Protein AF-A0A409WC00-F1 (afdb_monomer_lite)

Secondary structure (DSSP, 8-state):
---EEEHHHHHHHH---HHHHTTS-EEEE--TTS-TTEEEEEHHHHHHHHHHHHTSHHHHHHHHHHHHHHTTS--PPPP----------------------

Structure (mmCIF, N/CA/C/O backbone):
data_AF-A0A409WC00-F1
#
_entry.id   AF-A0A409WC00-F1
#
loop_
_atom_site.group_PDB
_atom_site.id
_atom_site.type_symbol
_atom_site.label_atom_id
_atom_site.label_alt_id
_atom_site.label_comp_id
_atom_site.label_asym_id
_atom_site.label_entity_id
_atom_site.label_seq_id
_atom_site.pdbx_PDB_ins_code
_atom_site.Cartn_x
_atom_site.Cartn_y
_atom_site.Cartn_z
_atom_site.occupancy
_atom_site.B_iso_or_equiv
_atom_site.auth_seq_id
_atom_site.auth_comp_id
_atom_site.auth_asym_id
_atom_site.auth_atom_id
_atom_site.pdbx_PDB_model_num
ATOM 1 N N . MET A 1 1 ? -9.002 -15.180 -12.295 1.00 50.78 1 MET A N 1
ATOM 2 C CA . MET A 1 1 ? -8.477 -13.839 -12.636 1.00 50.78 1 MET A CA 1
ATOM 3 C C . MET A 1 1 ? -7.382 -13.503 -11.645 1.00 50.78 1 MET A C 1
ATOM 5 O O . MET A 1 1 ? -7.604 -13.665 -10.453 1.00 50.78 1 MET A O 1
ATOM 9 N N . GLN A 1 2 ? -6.189 -13.152 -12.116 1.00 64.19 2 GLN A N 1
ATOM 10 C CA . GLN A 1 2 ? -5.080 -12.769 -11.245 1.00 64.19 2 GLN A CA 1
ATOM 11 C C . GLN A 1 2 ? -4.989 -11.245 -11.255 1.00 64.19 2 GLN A C 1
ATOM 13 O O . GLN A 1 2 ? -4.437 -10.646 -12.171 1.00 64.19 2 GLN A O 1
ATOM 18 N N . ASP A 1 3 ? -5.619 -10.621 -10.263 1.00 89.44 3 ASP A N 1
ATOM 19 C CA . ASP A 1 3 ? -5.578 -9.176 -10.094 1.00 89.44 3 ASP A CA 1
ATOM 20 C C . ASP A 1 3 ? -4.203 -8.743 -9.571 1.00 89.44 3 ASP A C 1
ATOM 22 O O . ASP A 1 3 ? -3.778 -9.135 -8.476 1.00 89.44 3 ASP A O 1
ATOM 26 N N . TYR A 1 4 ? -3.530 -7.885 -10.333 1.00 93.25 4 TYR A N 1
ATOM 27 C CA . TYR A 1 4 ? -2.303 -7.217 -9.917 1.00 93.25 4 TYR A CA 1
ATOM 28 C C . TYR A 1 4 ? -2.552 -5.738 -9.636 1.00 93.25 4 TYR A C 1
ATOM 30 O O . TYR A 1 4 ? -3.436 -5.104 -10.211 1.00 93.25 4 TYR A O 1
ATOM 38 N N . ILE A 1 5 ? -1.760 -5.179 -8.726 1.00 93.94 5 ILE A N 1
ATOM 39 C CA . ILE A 1 5 ? -1.844 -3.781 -8.327 1.00 93.94 5 ILE A CA 1
ATOM 40 C C . ILE A 1 5 ? -0.461 -3.136 -8.321 1.00 93.94 5 ILE A C 1
ATOM 42 O O . ILE A 1 5 ? 0.500 -3.645 -7.742 1.00 93.94 5 ILE A O 1
ATOM 46 N N . ALA A 1 6 ? -0.366 -1.964 -8.943 1.00 93.94 6 ALA A N 1
ATOM 47 C CA . ALA A 1 6 ? 0.864 -1.188 -8.955 1.00 93.94 6 ALA A CA 1
ATOM 48 C C . ALA A 1 6 ? 1.252 -0.743 -7.537 1.00 93.94 6 ALA A C 1
ATOM 50 O O . ALA A 1 6 ? 0.394 -0.327 -6.751 1.00 93.94 6 ALA A O 1
ATOM 51 N N . LYS A 1 7 ? 2.558 -0.716 -7.241 1.00 92.94 7 LYS A N 1
ATOM 52 C CA . LYS A 1 7 ? 3.126 -0.291 -5.944 1.00 92.94 7 LYS A CA 1
ATOM 53 C C . LYS A 1 7 ? 2.461 0.958 -5.361 1.00 92.94 7 LYS A C 1
ATOM 55 O O . LYS A 1 7 ? 2.068 0.985 -4.197 1.00 92.94 7 LYS A O 1
ATOM 60 N N . GLY A 1 8 ? 2.324 2.008 -6.173 1.00 91.50 8 GLY A N 1
ATOM 61 C CA . GLY A 1 8 ? 1.744 3.279 -5.732 1.00 91.50 8 GLY A CA 1
ATOM 62 C C . GLY A 1 8 ? 0.278 3.148 -5.310 1.00 91.50 8 GLY A C 1
ATOM 63 O O . GLY A 1 8 ? -0.142 3.736 -4.310 1.00 91.50 8 GLY A O 1
ATOM 64 N N . LYS A 1 9 ? -0.498 2.331 -6.028 1.00 92.44 9 LYS A N 1
ATOM 65 C CA . LYS A 1 9 ? -1.901 2.048 -5.704 1.00 92.44 9 LYS A CA 1
ATOM 66 C C . LYS A 1 9 ? -2.009 1.163 -4.460 1.00 92.44 9 LYS A C 1
ATOM 68 O O . LYS A 1 9 ? -2.840 1.461 -3.610 1.00 92.44 9 LYS A O 1
ATOM 73 N N . ALA A 1 10 ? -1.127 0.175 -4.297 1.00 94.31 10 ALA A N 1
ATOM 74 C CA . ALA A 1 10 ? -1.063 -0.651 -3.091 1.00 94.31 10 ALA A CA 1
ATOM 75 C C . ALA A 1 10 ? -0.855 0.209 -1.830 1.00 94.31 10 ALA A C 1
ATOM 77 O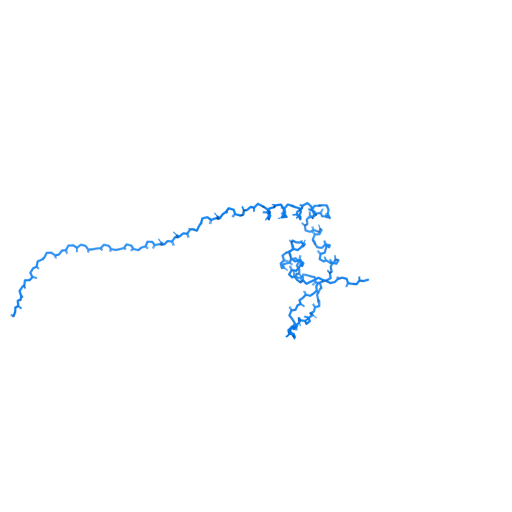 O . ALA A 1 10 ? -1.683 0.195 -0.923 1.00 94.31 10 ALA A O 1
ATOM 78 N N . LYS A 1 11 ? 0.170 1.071 -1.818 1.00 94.56 11 LYS A N 1
ATOM 79 C CA . LYS A 1 11 ? 0.461 1.962 -0.675 1.00 94.56 11 LYS A CA 1
ATOM 80 C C . LYS A 1 11 ? -0.698 2.906 -0.350 1.00 94.56 11 LYS A C 1
ATOM 82 O O . LYS A 1 11 ? -1.057 3.110 0.807 1.00 94.56 11 LYS A O 1
ATOM 87 N N . THR A 1 12 ? -1.294 3.509 -1.378 1.00 91.75 12 THR A N 1
ATOM 88 C CA . THR A 1 12 ? -2.341 4.523 -1.185 1.00 91.75 12 THR A CA 1
ATOM 89 C C . THR A 1 12 ? -3.686 3.925 -0.779 1.00 91.75 12 THR A C 1
ATOM 91 O O . THR A 1 12 ? -4.317 4.470 0.129 1.00 91.75 12 THR A O 1
ATOM 94 N N . GLN A 1 13 ? -4.111 2.824 -1.408 1.00 92.25 13 GLN A N 1
ATOM 95 C CA . GLN A 1 13 ? -5.420 2.201 -1.177 1.00 92.25 13 GLN A CA 1
ATOM 96 C C . GLN A 1 13 ? -5.452 1.253 0.023 1.00 92.25 13 GLN A C 1
ATOM 98 O O . GLN A 1 13 ? -6.497 1.165 0.671 1.00 92.25 13 GLN A O 1
ATOM 103 N N . TYR A 1 14 ? -4.339 0.566 0.297 1.00 93.06 14 TYR A N 1
ATOM 104 C CA . TYR A 1 14 ? -4.213 -0.418 1.377 1.00 93.06 14 TYR A CA 1
ATOM 105 C C . TYR A 1 14 ? -3.437 0.100 2.590 1.00 93.06 14 TYR A C 1
ATOM 107 O O . TYR A 1 14 ? -3.220 -0.633 3.545 1.00 93.06 14 TYR A O 1
ATOM 115 N N . LEU A 1 15 ? -3.061 1.384 2.582 1.00 92.44 15 LEU A N 1
ATOM 116 C CA . LEU A 1 15 ? -2.382 2.050 3.701 1.00 92.44 15 LEU A CA 1
ATOM 117 C C . LEU A 1 15 ? -1.062 1.374 4.110 1.00 92.44 15 LEU A C 1
ATOM 119 O O . LEU A 1 15 ? -0.604 1.492 5.246 1.00 92.44 15 LEU A O 1
ATOM 123 N N . LEU A 1 16 ? -0.437 0.686 3.158 1.00 94.44 16 LEU A N 1
ATOM 124 C CA . LEU A 1 16 ? 0.817 -0.017 3.361 1.00 94.44 16 LEU A CA 1
ATOM 125 C C . LEU A 1 16 ? 2.017 0.906 3.141 1.00 94.44 16 LEU A C 1
ATOM 127 O O . LEU A 1 16 ? 1.999 1.834 2.325 1.00 94.44 16 LEU A O 1
ATOM 131 N N . THR A 1 17 ? 3.082 0.625 3.877 1.00 94.12 17 THR A N 1
ATOM 132 C CA . THR A 1 17 ? 4.391 1.258 3.723 1.00 94.12 17 THR A CA 1
ATOM 133 C C . THR A 1 17 ? 5.257 0.468 2.746 1.00 94.12 17 THR A C 1
ATOM 135 O O . THR A 1 17 ? 4.859 -0.576 2.239 1.00 94.12 17 THR A O 1
ATOM 138 N N . ASP A 1 18 ? 6.449 0.982 2.439 1.00 92.62 18 ASP A N 1
ATOM 139 C CA . ASP A 1 18 ? 7.401 0.225 1.621 1.00 92.62 18 ASP A CA 1
ATOM 140 C C . ASP A 1 18 ? 7.846 -1.063 2.316 1.00 92.62 18 ASP A C 1
ATOM 142 O O . ASP A 1 18 ? 7.925 -2.094 1.662 1.00 92.62 18 ASP A O 1
ATOM 146 N N . HIS A 1 19 ? 8.052 -1.003 3.637 1.00 94.00 19 HIS A N 1
ATOM 147 C CA . HIS A 1 19 ? 8.450 -2.149 4.454 1.00 94.00 19 HIS A CA 1
ATOM 148 C C . HIS A 1 19 ? 7.439 -3.290 4.388 1.00 94.00 19 HIS A C 1
ATOM 150 O O . HIS A 1 19 ? 7.833 -4.438 4.222 1.00 94.00 19 HIS A O 1
ATOM 156 N N . ASP A 1 20 ? 6.147 -2.964 4.438 1.00 92.88 20 ASP A N 1
ATOM 157 C CA . ASP A 1 20 ? 5.078 -3.964 4.349 1.00 92.88 20 ASP A CA 1
ATOM 158 C C . ASP A 1 20 ? 5.042 -4.651 2.967 1.00 92.88 20 ASP A C 1
ATOM 160 O O . ASP A 1 20 ? 4.564 -5.772 2.838 1.00 92.88 20 ASP A O 1
ATOM 164 N N . LEU A 1 21 ? 5.550 -3.985 1.922 1.00 92.75 21 LEU A N 1
ATOM 165 C CA . LEU A 1 21 ? 5.581 -4.494 0.546 1.00 92.75 21 LEU A CA 1
ATOM 166 C C . LEU A 1 21 ? 6.899 -5.192 0.180 1.00 92.75 21 LEU A C 1
ATOM 168 O O . LEU A 1 21 ? 6.976 -5.791 -0.891 1.00 92.75 21 LEU A O 1
ATOM 172 N N . LEU A 1 22 ? 7.942 -5.097 1.012 1.00 92.12 22 LEU A N 1
ATOM 173 C CA . LEU A 1 22 ? 9.226 -5.770 0.787 1.00 92.12 22 LEU A CA 1
ATOM 174 C C . LEU A 1 22 ? 9.120 -7.300 0.718 1.00 92.12 22 LEU A C 1
ATOM 176 O O . LEU A 1 22 ? 9.716 -7.860 -0.201 1.00 92.12 22 LEU A O 1
ATOM 180 N N . PRO A 1 23 ? 8.394 -7.984 1.627 1.00 93.62 23 PRO A N 1
ATOM 181 C CA . PRO A 1 23 ? 8.323 -9.443 1.600 1.00 93.62 23 PRO A CA 1
ATOM 182 C C . PRO A 1 23 ? 7.394 -9.983 0.502 1.00 93.62 23 PRO A C 1
ATOM 184 O O . PRO A 1 23 ? 7.337 -11.191 0.299 1.00 93.62 23 PRO A O 1
ATOM 187 N N . LEU A 1 24 ? 6.650 -9.117 -0.196 1.00 93.81 24 LEU A N 1
ATOM 188 C CA . LEU A 1 24 ? 5.648 -9.537 -1.171 1.00 93.81 24 LEU A CA 1
ATOM 189 C C . LEU A 1 24 ? 6.243 -9.815 -2.548 1.00 93.81 24 LEU A C 1
ATOM 191 O O . LEU A 1 24 ? 7.114 -9.091 -3.040 1.00 93.81 24 LEU A O 1
ATOM 195 N N . SER A 1 25 ? 5.674 -10.815 -3.219 1.00 92.88 25 SER A N 1
ATOM 196 C CA . SER A 1 25 ? 6.018 -11.124 -4.601 1.00 92.88 25 SER A CA 1
ATOM 197 C C . SER A 1 25 ? 5.499 -10.038 -5.544 1.00 92.88 25 SER A C 1
ATOM 199 O O . SER A 1 25 ? 4.340 -9.615 -5.488 1.00 92.88 25 SER A O 1
ATOM 201 N N . TYR A 1 26 ? 6.360 -9.598 -6.458 1.00 93.31 26 TYR A N 1
ATOM 202 C CA . TYR A 1 26 ? 5.987 -8.672 -7.519 1.00 93.31 26 TYR A CA 1
ATOM 203 C C . TYR A 1 26 ? 6.635 -9.072 -8.835 1.00 93.31 26 TYR A C 1
ATOM 205 O O . TYR A 1 26 ? 7.719 -9.652 -8.863 1.00 93.31 26 TYR A O 1
ATOM 213 N N . HIS A 1 27 ? 5.986 -8.702 -9.931 1.00 91.81 27 HIS A N 1
ATOM 214 C CA . HIS A 1 27 ? 6.610 -8.707 -11.244 1.00 91.81 27 HIS A CA 1
ATOM 215 C C . HIS A 1 27 ? 6.835 -7.271 -11.715 1.00 91.81 27 HIS A C 1
ATOM 217 O O . HIS A 1 27 ? 6.267 -6.316 -11.173 1.00 91.81 27 HIS A O 1
ATOM 223 N N . LYS A 1 28 ? 7.729 -7.114 -12.688 1.00 91.94 28 LYS A N 1
ATOM 224 C CA . LYS A 1 28 ? 7.964 -5.832 -13.342 1.00 91.94 28 LYS A CA 1
ATOM 225 C C . LYS A 1 28 ? 7.121 -5.780 -14.605 1.00 91.94 28 LYS A C 1
ATOM 227 O O . LYS A 1 28 ? 7.146 -6.725 -15.384 1.00 91.94 28 LYS A O 1
ATOM 232 N N . GLU A 1 29 ? 6.414 -4.680 -14.786 1.00 90.06 29 GLU A N 1
ATOM 233 C CA . GLU A 1 29 ? 5.664 -4.381 -15.997 1.00 90.06 29 GLU A CA 1
ATOM 234 C C . GLU A 1 29 ? 6.261 -3.142 -16.671 1.00 90.06 29 GLU A C 1
ATOM 236 O O . GLU A 1 29 ? 6.815 -2.247 -16.010 1.00 90.06 29 GLU A O 1
ATOM 241 N N . GLN A 1 30 ? 6.183 -3.125 -17.998 1.00 91.81 30 GLN A N 1
ATOM 242 C CA . GLN A 1 30 ? 6.595 -1.997 -18.814 1.00 91.81 30 GLN A CA 1
ATOM 243 C C . GLN A 1 30 ? 5.548 -0.890 -18.688 1.00 91.81 30 GLN A C 1
ATOM 245 O O . GLN A 1 30 ? 4.352 -1.141 -18.800 1.00 91.81 30 GLN A O 1
ATOM 250 N N . ASN A 1 31 ? 5.980 0.343 -18.439 1.00 85.81 31 ASN A N 1
ATOM 251 C CA . ASN A 1 31 ? 5.064 1.474 -18.509 1.00 85.81 31 ASN A CA 1
ATOM 252 C C . ASN A 1 31 ? 4.784 1.860 -19.972 1.00 85.81 31 ASN A C 1
ATOM 254 O O . ASN A 1 31 ? 5.496 1.454 -20.889 1.00 85.81 31 ASN A O 1
ATOM 258 N N . ASP A 1 32 ? 3.793 2.726 -20.171 1.00 83.25 32 ASP A N 1
ATOM 259 C CA . ASP A 1 32 ? 3.398 3.265 -21.484 1.00 83.25 32 ASP A CA 1
ATOM 260 C C . ASP A 1 32 ? 4.559 3.928 -22.259 1.00 83.25 32 ASP A C 1
ATOM 262 O O . ASP A 1 32 ? 4.560 4.013 -23.480 1.00 83.25 32 ASP A O 1
ATOM 266 N N . ARG A 1 33 ? 5.614 4.340 -21.544 1.00 85.88 33 ARG A N 1
ATOM 267 C CA . ARG A 1 33 ? 6.821 4.972 -22.095 1.00 85.88 33 ARG A CA 1
ATOM 268 C C . ARG A 1 33 ? 7.960 3.990 -22.385 1.00 85.88 33 ARG A C 1
ATOM 270 O O . ARG A 1 33 ? 9.069 4.425 -22.671 1.00 85.88 33 ARG A O 1
ATOM 277 N N . GLY A 1 34 ? 7.729 2.687 -22.258 1.00 85.81 34 GLY A N 1
ATOM 278 C CA . GLY A 1 34 ? 8.732 1.669 -22.562 1.00 85.81 34 GLY A CA 1
ATOM 279 C C . GLY A 1 34 ? 9.684 1.299 -21.422 1.00 85.81 34 GLY A C 1
ATOM 280 O O . GLY A 1 34 ? 10.577 0.479 -21.613 1.00 85.81 34 GLY A O 1
ATOM 281 N N . TYR A 1 35 ? 9.516 1.861 -20.224 1.00 83.69 35 TYR A N 1
ATOM 282 C CA . TYR A 1 35 ? 10.401 1.587 -19.091 1.00 83.69 35 TYR A CA 1
ATOM 283 C C . TYR A 1 35 ? 9.861 0.464 -18.200 1.00 83.69 35 TYR A C 1
ATOM 285 O O . TYR A 1 35 ? 8.749 0.551 -17.677 1.00 83.69 35 TYR A O 1
ATOM 293 N N . ASN A 1 36 ? 10.699 -0.538 -17.918 1.00 80.69 36 ASN A N 1
ATOM 294 C CA . ASN A 1 36 ? 10.407 -1.658 -17.008 1.00 80.69 36 ASN A CA 1
ATOM 295 C C . ASN A 1 36 ? 10.544 -1.271 -15.525 1.00 80.69 36 ASN A C 1
ATOM 297 O O . ASN A 1 36 ? 11.330 -1.854 -14.771 1.00 80.69 36 ASN A O 1
ATOM 301 N N . CYS A 1 37 ? 9.809 -0.242 -15.103 1.00 84.56 37 CYS A N 1
ATOM 302 C CA . CYS A 1 37 ? 9.916 0.337 -13.764 1.00 84.56 37 CYS A CA 1
ATOM 303 C C . CYS A 1 37 ? 8.685 0.109 -12.873 1.00 84.56 37 CYS A C 1
ATOM 305 O O . CYS A 1 37 ? 8.761 0.359 -11.665 1.00 84.56 37 CYS A O 1
ATOM 307 N N . MET A 1 38 ? 7.563 -0.386 -13.411 1.00 90.25 38 MET A N 1
ATOM 308 C CA . MET A 1 38 ? 6.356 -0.604 -12.614 1.00 90.25 38 MET A CA 1
ATOM 309 C C . MET A 1 38 ? 6.427 -1.935 -11.870 1.00 90.25 38 MET A C 1
ATOM 311 O O . MET A 1 38 ? 6.476 -2.999 -12.471 1.00 90.25 38 MET A O 1
ATOM 315 N N . LYS A 1 39 ? 6.427 -1.874 -10.534 1.00 93.06 39 LYS A N 1
ATOM 316 C CA . LYS A 1 39 ? 6.290 -3.060 -9.678 1.00 93.06 39 LYS A CA 1
ATOM 317 C C . LYS A 1 39 ? 4.812 -3.367 -9.469 1.00 93.06 39 LYS A C 1
ATOM 319 O O . LYS A 1 39 ? 4.097 -2.551 -8.875 1.00 93.06 39 LYS A O 1
ATOM 324 N N . MET A 1 40 ? 4.394 -4.534 -9.936 1.00 94.50 40 MET A N 1
ATOM 325 C CA . MET A 1 40 ? 3.028 -5.036 -9.881 1.00 94.50 40 MET A CA 1
ATOM 326 C C . MET A 1 40 ? 2.949 -6.173 -8.865 1.00 94.50 40 MET A C 1
ATOM 328 O O . MET A 1 40 ? 3.526 -7.243 -9.056 1.00 94.50 40 MET A O 1
ATOM 332 N N . TYR A 1 41 ? 2.252 -5.916 -7.762 1.00 95.12 41 TYR A N 1
ATOM 333 C CA . TYR A 1 41 ? 2.071 -6.846 -6.648 1.00 95.12 41 TYR A CA 1
ATOM 334 C C . TYR A 1 41 ? 0.774 -7.626 -6.823 1.00 95.12 41 TYR A C 1
ATOM 336 O O . TYR A 1 41 ? -0.186 -7.101 -7.393 1.00 95.12 41 TYR A O 1
ATOM 344 N N . ARG A 1 42 ? 0.705 -8.859 -6.317 1.00 94.31 42 ARG A N 1
ATOM 345 C CA . ARG A 1 42 ? -0.560 -9.602 -6.307 1.00 94.31 42 ARG A CA 1
ATOM 346 C C . ARG A 1 42 ? -1.525 -8.941 -5.332 1.00 94.31 42 ARG A C 1
ATOM 348 O O . ARG A 1 42 ? -1.195 -8.705 -4.171 1.00 94.31 42 ARG A O 1
ATOM 355 N N . LYS A 1 43 ? -2.736 -8.643 -5.798 1.00 94.12 43 LYS A N 1
ATOM 356 C CA . LYS A 1 43 ? -3.728 -7.902 -5.011 1.00 94.12 43 LYS A CA 1
ATOM 357 C C . LYS A 1 43 ? -4.132 -8.639 -3.735 1.00 94.12 43 LYS A C 1
ATOM 359 O O . LYS A 1 43 ? -4.260 -8.003 -2.696 1.00 94.12 43 LYS A O 1
ATOM 364 N N . TRP A 1 44 ? -4.292 -9.961 -3.805 1.00 93.25 44 TRP A N 1
ATOM 365 C CA . TRP A 1 44 ? -4.670 -10.773 -2.646 1.00 93.25 44 TRP A CA 1
ATOM 366 C C . TRP A 1 44 ? -3.585 -10.776 -1.558 1.00 93.25 44 TRP A C 1
ATOM 368 O O . TRP A 1 44 ? -3.922 -10.678 -0.385 1.00 93.25 44 TRP A O 1
ATOM 378 N N . GLU A 1 45 ? -2.297 -10.809 -1.923 1.00 94.69 45 GLU A N 1
ATOM 379 C CA . GLU A 1 45 ? -1.191 -10.728 -0.954 1.00 94.69 45 GLU A CA 1
ATOM 380 C C . GLU A 1 45 ? -1.194 -9.372 -0.247 1.00 94.69 45 GLU A C 1
ATOM 382 O O . GLU A 1 45 ? -1.167 -9.300 0.978 1.00 94.69 45 GLU A O 1
ATOM 387 N N . VAL A 1 46 ? -1.314 -8.292 -1.026 1.00 95.00 46 VAL A N 1
ATOM 388 C CA . VAL A 1 46 ? -1.405 -6.917 -0.512 1.00 95.00 46 VAL A CA 1
ATOM 389 C C . VAL A 1 46 ? -2.583 -6.760 0.455 1.00 95.00 46 VAL A C 1
ATOM 391 O O . VAL A 1 46 ? -2.461 -6.104 1.488 1.00 95.00 46 VAL A O 1
ATOM 394 N N . GLU A 1 47 ? -3.726 -7.358 0.130 1.00 94.44 47 GLU A N 1
ATOM 395 C CA . GLU A 1 47 ? -4.921 -7.317 0.967 1.00 94.44 47 GLU A CA 1
ATOM 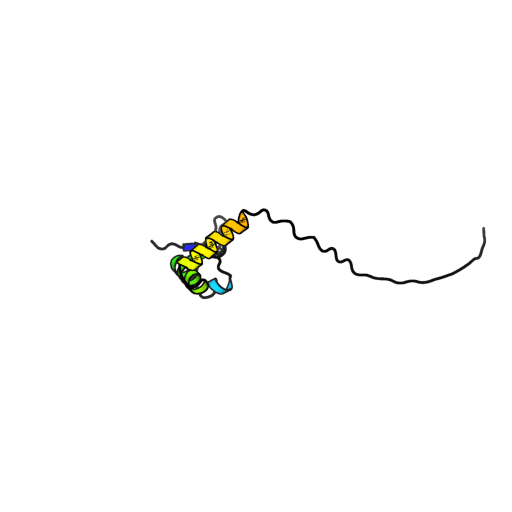396 C C . GLU A 1 47 ? -4.740 -8.083 2.282 1.00 94.44 47 GLU A C 1
ATOM 398 O O . GLU A 1 47 ? -5.028 -7.536 3.346 1.00 94.44 47 GLU A O 1
ATOM 403 N N . GLN A 1 48 ? -4.186 -9.295 2.226 1.00 94.69 48 GLN A N 1
ATOM 404 C CA . GLN A 1 48 ? -3.880 -10.091 3.416 1.00 94.69 48 GLN A CA 1
ATOM 405 C C . GLN A 1 48 ? -2.891 -9.373 4.337 1.00 94.69 48 GLN A C 1
ATOM 407 O O . GLN A 1 48 ? -3.134 -9.276 5.538 1.00 94.69 48 GLN A O 1
ATOM 412 N N . THR A 1 49 ? -1.824 -8.784 3.791 1.00 95.50 49 THR A N 1
ATOM 413 C CA . THR A 1 49 ? -0.865 -8.000 4.583 1.00 95.50 49 THR A CA 1
ATOM 414 C C . THR A 1 49 ? -1.524 -6.790 5.239 1.00 95.50 49 THR A C 1
ATOM 416 O O . THR A 1 49 ? -1.250 -6.485 6.400 1.00 95.50 49 THR A O 1
ATOM 419 N N . ALA A 1 50 ? -2.433 -6.110 4.535 1.00 95.06 50 ALA A N 1
ATOM 420 C CA . ALA A 1 50 ? -3.196 -5.017 5.124 1.00 95.06 50 ALA A CA 1
ATOM 421 C C . ALA A 1 50 ? -4.076 -5.510 6.279 1.00 95.06 50 ALA A C 1
ATOM 423 O O . ALA A 1 50 ? -4.101 -4.891 7.341 1.00 95.06 50 ALA A O 1
ATOM 424 N N . TRP A 1 51 ? -4.755 -6.644 6.121 1.00 94.75 51 TRP A N 1
ATOM 425 C CA . TRP A 1 51 ? -5.552 -7.217 7.202 1.00 94.75 51 TRP A CA 1
ATOM 426 C C . TRP A 1 51 ? -4.687 -7.619 8.391 1.00 94.75 51 TRP A C 1
ATOM 428 O O . TRP A 1 51 ? -5.024 -7.261 9.513 1.00 94.75 51 TRP A O 1
ATOM 438 N N . GLN A 1 52 ? -3.543 -8.265 8.176 1.00 94.81 52 GLN A N 1
ATOM 439 C CA . GLN A 1 52 ? -2.622 -8.611 9.260 1.00 94.81 52 GLN A CA 1
ATOM 440 C C . GLN A 1 52 ? -2.138 -7.375 10.025 1.00 94.81 52 GLN A C 1
ATOM 442 O O . GLN A 1 52 ? -2.134 -7.377 11.252 1.00 94.81 52 GLN A O 1
ATOM 447 N N . LYS A 1 53 ? -1.807 -6.290 9.316 1.00 94.00 53 LYS A N 1
ATOM 448 C CA . LYS A 1 53 ? -1.351 -5.036 9.928 1.00 94.00 53 LYS A CA 1
ATOM 449 C C . LYS A 1 53 ? -2.413 -4.360 10.794 1.00 94.00 53 LYS A C 1
ATOM 451 O O . LYS A 1 53 ? -2.091 -3.822 11.848 1.00 94.00 53 LYS A O 1
ATOM 456 N N . TYR A 1 54 ? -3.657 -4.334 10.322 1.00 93.56 54 TYR A N 1
ATOM 457 C CA . TYR A 1 54 ? -4.745 -3.611 10.984 1.00 93.56 54 TYR A CA 1
ATOM 458 C C . TYR A 1 54 ? -5.588 -4.489 11.918 1.00 93.56 54 TYR A C 1
ATOM 460 O O . TYR A 1 54 ? -6.490 -3.965 12.561 1.00 93.56 54 TYR A O 1
ATOM 468 N N . GLY A 1 55 ? -5.313 -5.793 12.022 1.00 92.50 55 GLY A N 1
ATOM 469 C CA . GLY A 1 55 ? -6.085 -6.711 12.870 1.00 92.50 55 GLY A CA 1
ATOM 470 C C . GLY A 1 55 ? -7.379 -7.218 12.222 1.00 92.50 55 GLY A C 1
ATOM 471 O O . GLY A 1 55 ? -8.364 -7.480 12.905 1.00 92.50 55 GLY A O 1
ATOM 472 N N . GLY A 1 56 ? -7.394 -7.335 10.896 1.00 94.00 56 GLY A N 1
ATOM 473 C CA . GLY A 1 56 ? -8.466 -7.943 10.113 1.00 94.00 56 GLY A CA 1
ATOM 474 C C . GLY A 1 56 ? -9.152 -6.990 9.124 1.00 94.00 56 GLY A C 1
ATOM 475 O O . GLY A 1 56 ? -8.873 -5.786 9.089 1.00 94.00 56 GLY A O 1
ATOM 476 N N . PRO A 1 57 ? -10.086 -7.518 8.312 1.00 92.94 57 PRO A N 1
ATOM 477 C CA . PRO A 1 57 ? -10.777 -6.752 7.273 1.00 92.94 57 PRO A CA 1
ATOM 478 C C . PRO A 1 57 ? -11.643 -5.618 7.833 1.00 92.94 57 PRO A C 1
ATOM 480 O O . PRO A 1 57 ? -11.709 -4.541 7.238 1.00 92.94 57 PRO A O 1
ATOM 483 N N . VAL A 1 58 ? -12.278 -5.827 8.992 1.00 93.62 58 VAL A N 1
ATOM 484 C CA . VAL A 1 58 ? -13.159 -4.835 9.633 1.00 93.62 58 VAL A CA 1
ATOM 485 C C . VAL A 1 58 ? -12.360 -3.614 10.088 1.00 93.62 58 VAL A C 1
ATOM 487 O O . VAL A 1 58 ? -12.688 -2.480 9.731 1.00 93.62 58 VAL A O 1
ATOM 490 N N . ALA A 1 59 ? -11.270 -3.846 10.818 1.00 92.62 59 ALA A N 1
ATOM 491 C CA . ALA A 1 59 ? -10.397 -2.788 11.312 1.00 92.62 59 ALA A CA 1
ATOM 492 C C . ALA A 1 59 ? -9.682 -2.055 10.165 1.00 92.62 59 ALA A C 1
ATOM 494 O O . ALA A 1 59 ? -9.619 -0.824 10.152 1.00 92.62 59 ALA A O 1
ATOM 495 N N . PHE A 1 60 ? -9.251 -2.784 9.131 1.00 93.25 60 PHE A N 1
ATOM 496 C CA . PHE A 1 60 ? -8.730 -2.179 7.907 1.00 93.25 60 PHE A CA 1
ATOM 497 C C . PHE A 1 60 ? -9.757 -1.249 7.233 1.00 93.25 60 PHE A C 1
ATOM 499 O O . PHE A 1 60 ? -9.425 -0.131 6.823 1.00 93.25 60 PHE A O 1
ATOM 506 N N . GLN A 1 61 ? -11.025 -1.666 7.141 1.00 93.19 61 GLN A N 1
ATOM 507 C CA . GLN A 1 61 ? -12.076 -0.835 6.554 1.00 93.19 61 GLN A CA 1
ATOM 508 C C . GLN A 1 61 ? -12.342 0.428 7.389 1.00 93.19 61 GLN A C 1
ATOM 510 O O . GLN A 1 61 ? -12.553 1.501 6.815 1.00 93.19 61 GLN A O 1
ATOM 515 N N . ALA A 1 62 ? -12.296 0.324 8.721 1.00 91.88 62 ALA A N 1
ATOM 516 C CA . ALA A 1 62 ? -12.403 1.470 9.623 1.00 91.88 62 ALA A CA 1
ATOM 517 C C . ALA A 1 62 ? -11.252 2.469 9.403 1.00 91.88 62 ALA A C 1
ATOM 519 O O . ALA A 1 62 ? -11.512 3.644 9.136 1.00 91.88 62 ALA A O 1
ATOM 520 N N . ALA A 1 63 ? -10.001 1.995 9.363 1.00 90.75 63 ALA A N 1
ATOM 521 C CA . ALA A 1 63 ? -8.827 2.828 9.085 1.00 90.75 63 ALA A CA 1
ATOM 522 C C . ALA A 1 63 ? -8.917 3.533 7.716 1.00 90.75 63 ALA A C 1
ATOM 524 O O . ALA A 1 63 ? -8.585 4.713 7.563 1.00 90.75 63 ALA A O 1
ATOM 525 N N . LYS A 1 64 ? -9.436 2.836 6.698 1.00 90.31 64 LYS A N 1
ATOM 526 C CA . LYS A 1 64 ? -9.658 3.412 5.363 1.00 90.31 64 LYS A CA 1
ATOM 527 C C . LYS A 1 64 ? -10.714 4.523 5.374 1.00 90.31 64 LYS A C 1
ATOM 529 O O . LYS A 1 64 ? -10.536 5.536 4.690 1.00 90.31 64 LYS A O 1
ATOM 534 N N . LYS A 1 65 ? -11.800 4.356 6.138 1.00 89.44 65 LYS A N 1
ATOM 535 C CA . LYS A 1 65 ? -12.839 5.385 6.320 1.00 89.44 65 LYS A CA 1
ATOM 536 C C . LYS A 1 65 ? -12.284 6.606 7.054 1.00 89.44 65 LYS A C 1
ATOM 538 O O . LYS A 1 65 ? -12.505 7.725 6.594 1.00 89.44 65 LYS A O 1
ATOM 543 N N . GLU A 1 66 ? -11.513 6.398 8.117 1.00 88.25 66 GLU A N 1
ATOM 544 C CA . GLU A 1 66 ? -10.889 7.476 8.890 1.00 88.25 66 GLU A CA 1
ATOM 545 C C . GLU A 1 66 ? -9.974 8.343 8.017 1.00 88.25 66 GLU A C 1
ATOM 547 O O . GLU A 1 66 ? -10.165 9.557 7.933 1.00 88.25 66 GLU A O 1
ATOM 552 N N . LYS A 1 67 ? -9.064 7.729 7.248 1.00 85.06 67 LYS A N 1
ATOM 553 C CA . LYS A 1 67 ? -8.186 8.476 6.333 1.00 85.06 67 LYS A CA 1
ATOM 554 C C . LYS A 1 67 ? -8.967 9.252 5.270 1.00 85.06 67 LYS A C 1
ATOM 556 O O . LYS A 1 67 ? -8.584 10.366 4.911 1.00 85.06 67 LYS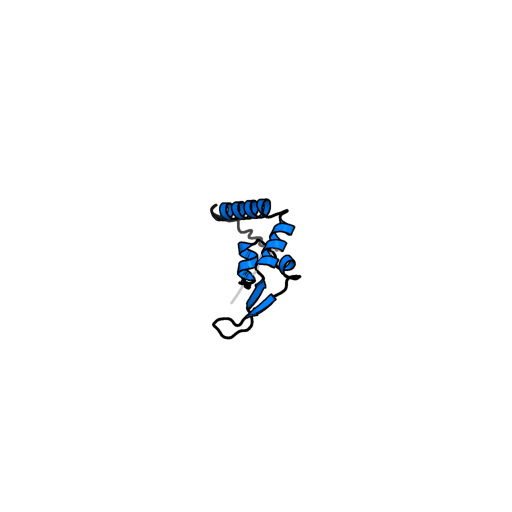 A O 1
ATOM 561 N N . ARG A 1 68 ? -10.063 8.684 4.750 1.00 83.69 68 ARG A N 1
ATOM 562 C CA . ARG A 1 68 ? -10.929 9.373 3.779 1.00 83.69 68 ARG A CA 1
ATOM 563 C C . ARG A 1 68 ? -11.604 10.594 4.404 1.00 83.69 68 ARG A C 1
ATOM 565 O O . ARG A 1 68 ? -11.726 11.612 3.729 1.00 83.69 68 ARG A O 1
ATOM 572 N N . ASN A 1 69 ? -12.024 10.504 5.662 1.00 79.81 69 ASN A N 1
ATOM 573 C CA . ASN A 1 69 ? -12.624 11.622 6.386 1.00 79.81 69 ASN A CA 1
ATOM 574 C C . ASN A 1 69 ? -11.583 12.694 6.740 1.00 79.81 69 ASN A C 1
ATOM 576 O O . ASN A 1 69 ? -11.847 13.875 6.534 1.00 79.81 69 ASN A O 1
ATOM 580 N N . ALA A 1 70 ? -10.373 12.300 7.145 1.00 76.19 70 ALA A N 1
ATOM 581 C CA . ALA A 1 70 ? -9.258 13.222 7.368 1.00 76.19 70 ALA A CA 1
ATOM 582 C C . ALA A 1 70 ? -8.859 13.989 6.092 1.00 76.19 70 ALA A C 1
ATOM 584 O O . ALA A 1 70 ? -8.486 15.154 6.160 1.00 76.19 70 ALA A O 1
ATOM 585 N N . ALA A 1 71 ? -8.981 13.370 4.913 1.00 67.81 71 ALA A N 1
ATOM 586 C CA . ALA A 1 71 ? -8.720 14.036 3.635 1.00 67.81 71 ALA A CA 1
ATOM 587 C C . ALA A 1 71 ? -9.787 15.076 3.238 1.00 67.81 71 ALA A C 1
ATOM 589 O O . ALA A 1 71 ? -9.511 15.918 2.387 1.00 67.81 71 ALA A O 1
ATOM 590 N N . LYS A 1 72 ? -10.994 15.011 3.820 1.00 63.88 72 LYS A N 1
ATOM 591 C CA . LYS A 1 72 ? -12.081 15.977 3.580 1.00 63.88 72 LYS A CA 1
ATOM 592 C C . LYS A 1 72 ? -12.014 17.197 4.498 1.00 63.88 72 LYS A C 1
ATOM 594 O O . LYS A 1 72 ? -12.653 18.200 4.202 1.00 63.88 72 LYS A O 1
ATOM 599 N N . GLN A 1 73 ? -11.260 17.120 5.593 1.00 58.16 73 GLN A N 1
ATOM 600 C CA . GLN A 1 73 ? -10.976 18.280 6.429 1.00 58.16 73 GLN A CA 1
ATOM 601 C C . GLN A 1 73 ? -9.912 19.133 5.715 1.00 58.16 73 GLN A C 1
ATOM 603 O O . GLN A 1 73 ? -8.863 18.596 5.337 1.00 58.16 73 GLN A O 1
ATOM 608 N N . PRO A 1 74 ? -10.146 20.438 5.479 1.00 53.12 74 PRO A N 1
ATOM 609 C CA . PRO A 1 74 ? -9.125 21.303 4.908 1.00 53.12 74 PRO A CA 1
ATOM 610 C C . PRO A 1 74 ? -7.921 21.295 5.850 1.00 53.12 74 PRO A C 1
ATOM 612 O O . PRO A 1 74 ? -8.046 21.589 7.037 1.00 53.12 74 PRO A O 1
ATOM 615 N N . LYS A 1 75 ? -6.751 20.917 5.327 1.00 53.91 75 LYS A N 1
ATOM 616 C CA . LYS A 1 75 ? -5.490 20.974 6.069 1.00 53.91 75 LYS A CA 1
ATOM 617 C C . LYS A 1 75 ? -5.250 22.429 6.469 1.00 53.91 75 LYS A C 1
ATOM 619 O O . LYS A 1 75 ? -4.784 23.218 5.648 1.00 53.91 75 LYS A O 1
ATOM 624 N N . SER A 1 76 ? -5.582 22.791 7.705 1.00 49.72 76 SER A N 1
ATOM 625 C CA . SER A 1 76 ? -5.151 24.048 8.299 1.00 49.72 76 SER A CA 1
ATOM 626 C C . SER A 1 76 ? -3.624 24.069 8.243 1.00 49.72 76 SER A C 1
ATOM 628 O O . SER A 1 76 ? -2.934 23.154 8.695 1.00 49.72 76 SER A O 1
ATOM 630 N N . GLN A 1 77 ? -3.103 25.064 7.534 1.00 55.72 77 GLN A N 1
ATOM 631 C CA . GLN A 1 77 ? -1.689 25.210 7.230 1.00 55.72 77 GLN A CA 1
ATOM 632 C C . GLN A 1 77 ? -0.874 25.193 8.528 1.00 55.72 77 GLN A C 1
ATOM 634 O O . GLN A 1 77 ? -1.065 26.036 9.401 1.00 55.72 77 GLN A O 1
ATOM 639 N N . SER A 1 78 ? 0.056 24.248 8.659 1.00 49.03 78 SER A N 1
ATOM 640 C CA . SER A 1 78 ? 1.034 24.283 9.746 1.00 49.03 78 SER A CA 1
ATOM 641 C C . SER A 1 78 ? 1.942 25.514 9.571 1.00 49.03 78 SER A C 1
ATOM 643 O O . SER A 1 78 ? 2.373 25.793 8.445 1.00 49.03 78 SER A O 1
ATOM 645 N N . PRO A 1 79 ? 2.252 26.265 10.642 1.00 46.81 79 PRO A N 1
ATOM 646 C CA . PRO A 1 79 ? 2.997 27.515 10.545 1.00 46.81 79 PRO A CA 1
ATOM 647 C C . PRO A 1 79 ? 4.436 27.257 10.083 1.00 46.81 79 PRO A C 1
ATOM 649 O O . PRO A 1 79 ? 5.162 26.442 10.656 1.00 46.81 79 PRO A O 1
ATOM 652 N N . LYS A 1 80 ? 4.867 27.974 9.038 1.00 51.12 80 LYS A N 1
ATOM 653 C CA . LYS A 1 80 ? 6.253 27.980 8.552 1.00 51.12 80 LYS A CA 1
ATOM 654 C C . LYS A 1 80 ? 7.174 28.523 9.655 1.00 51.12 80 LYS A C 1
ATOM 656 O O . LYS A 1 80 ? 7.298 29.735 9.806 1.00 51.12 80 LYS A O 1
ATOM 661 N N . LYS A 1 81 ? 7.851 27.648 10.409 1.00 46.91 81 LYS A N 1
ATOM 662 C CA . LYS A 1 81 ? 8.963 28.038 11.293 1.00 46.91 81 LYS A CA 1
ATOM 663 C C . LYS A 1 81 ? 10.115 28.600 10.442 1.00 46.91 81 LYS A C 1
ATOM 665 O O . LYS A 1 81 ? 10.930 27.844 9.924 1.00 46.91 81 LYS A O 1
ATOM 670 N N . LYS A 1 82 ? 10.196 29.928 10.295 1.00 46.81 82 LYS A N 1
ATOM 671 C CA . LYS A 1 82 ? 11.441 30.622 9.926 1.00 46.81 82 LYS A CA 1
ATOM 672 C C . LYS A 1 82 ? 12.311 30.709 11.181 1.00 46.81 82 LYS A C 1
ATOM 674 O 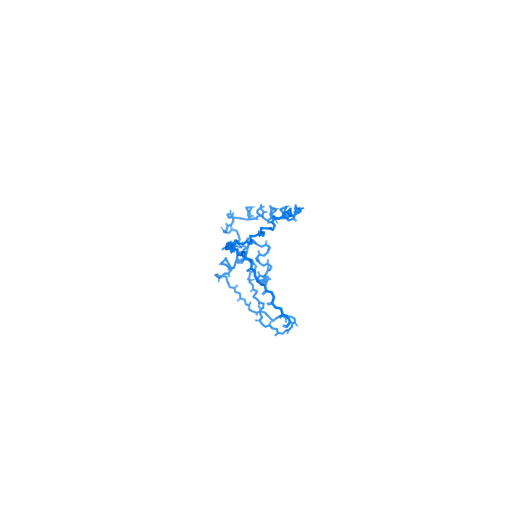O . LYS A 1 82 ? 12.161 31.634 11.967 1.00 46.81 82 LYS A O 1
ATOM 679 N N . VAL A 1 83 ? 13.217 29.754 11.365 1.00 49.34 83 VAL A N 1
ATOM 680 C CA . VAL A 1 83 ? 14.349 29.925 12.284 1.00 49.34 83 VAL A CA 1
ATOM 681 C C . VAL A 1 83 ? 15.493 30.493 11.448 1.00 49.34 83 VAL A C 1
ATOM 683 O O . VAL A 1 83 ? 16.112 29.764 10.679 1.00 49.34 83 VAL A O 1
ATOM 686 N N . LYS A 1 84 ? 15.741 31.804 11.533 1.00 51.31 84 LYS A N 1
ATOM 687 C CA . LYS A 1 84 ? 17.041 32.366 11.150 1.00 51.31 84 LYS A CA 1
ATOM 688 C C . LYS A 1 84 ? 17.824 32.592 12.431 1.00 51.31 84 LYS A C 1
ATOM 690 O O . LYS A 1 84 ? 17.482 33.451 13.234 1.00 51.31 84 LYS A O 1
ATOM 695 N N . SER A 1 85 ? 18.812 31.721 12.594 1.00 44.88 85 SER A N 1
ATOM 696 C CA . SER A 1 85 ? 19.811 31.730 13.646 1.00 44.88 85 SER A CA 1
ATOM 697 C C . SER A 1 85 ? 20.574 33.050 13.672 1.00 44.88 85 SER A C 1
ATOM 699 O O . SER A 1 85 ? 20.945 33.606 12.640 1.00 44.88 85 SER A O 1
ATOM 701 N N . SER A 1 86 ? 20.797 33.480 14.900 1.00 52.41 86 SER A N 1
ATOM 702 C CA . SER A 1 86 ? 21.644 34.540 15.414 1.00 52.41 86 SER A CA 1
ATOM 703 C C . SER A 1 86 ? 23.059 34.516 14.833 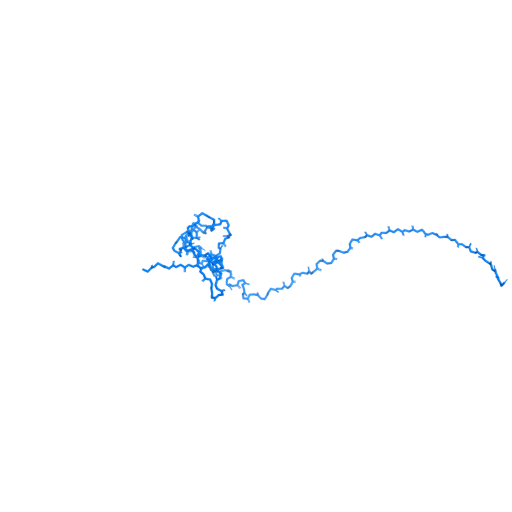1.00 52.41 86 SER A C 1
ATOM 705 O O . SER A 1 86 ? 23.673 33.453 14.764 1.00 52.41 86 SER A O 1
ATOM 707 N N . MET A 1 87 ? 23.613 35.695 14.545 1.00 46.41 87 MET A N 1
ATOM 708 C CA . MET A 1 87 ? 25.051 35.934 14.673 1.00 46.41 87 MET A CA 1
ATOM 709 C C . MET A 1 87 ? 25.279 37.407 15.019 1.00 46.41 87 MET A C 1
ATOM 711 O O . MET A 1 87 ? 25.236 38.292 14.170 1.00 46.41 87 MET A O 1
ATOM 715 N N . SER A 1 88 ? 25.448 37.652 16.314 1.00 51.62 88 SER A N 1
ATOM 716 C CA . SER A 1 88 ? 25.887 38.918 16.889 1.00 51.62 88 SER A CA 1
ATOM 717 C C . SER A 1 88 ? 27.396 39.066 16.700 1.00 51.62 88 SER A C 1
ATOM 719 O O . SER A 1 88 ? 28.124 38.114 16.984 1.00 51.62 88 SER A O 1
ATOM 721 N N . LYS A 1 89 ? 27.887 40.264 16.368 1.00 49.94 89 LYS A N 1
ATOM 722 C CA . LYS A 1 89 ? 29.130 40.759 16.977 1.00 49.94 89 LYS A CA 1
ATOM 723 C C . LYS A 1 89 ? 29.184 42.286 16.972 1.00 49.94 89 LYS A C 1
ATOM 725 O O . LYS A 1 89 ? 29.095 42.926 15.933 1.00 49.94 89 LYS A O 1
ATOM 730 N N . ALA A 1 90 ? 29.274 42.815 18.185 1.00 50.38 90 ALA A N 1
ATOM 731 C CA . ALA A 1 90 ? 29.521 44.203 18.530 1.00 50.38 90 ALA A CA 1
ATOM 732 C C . ALA A 1 90 ? 30.987 44.597 18.284 1.00 50.38 90 ALA A C 1
ATOM 734 O O . ALA A 1 90 ? 31.847 43.724 18.359 1.00 50.38 90 ALA A O 1
ATOM 735 N N . GLN A 1 91 ? 31.239 45.894 18.075 1.00 46.78 91 GLN A N 1
ATOM 736 C CA . GLN A 1 91 ? 32.420 46.672 18.514 1.00 46.78 91 GLN A CA 1
ATOM 737 C C . GLN A 1 91 ? 32.228 48.119 18.005 1.00 46.78 91 GLN A C 1
ATOM 739 O O . GLN A 1 91 ? 32.101 48.328 16.805 1.00 46.78 91 GLN A O 1
ATOM 744 N N . THR A 1 92 ? 31.791 49.058 18.853 1.00 47.66 92 THR A N 1
ATOM 745 C CA . THR A 1 92 ? 32.578 49.984 19.709 1.00 47.66 92 THR A CA 1
ATOM 746 C C . THR A 1 92 ? 33.361 51.053 18.946 1.00 47.66 92 THR A C 1
ATOM 748 O O . THR A 1 92 ? 34.290 50.719 18.226 1.00 47.66 92 THR A O 1
ATOM 751 N N . ASP A 1 93 ? 32.982 52.305 19.233 1.00 44.53 93 ASP A N 1
ATOM 752 C CA . ASP A 1 93 ? 33.836 53.441 19.626 1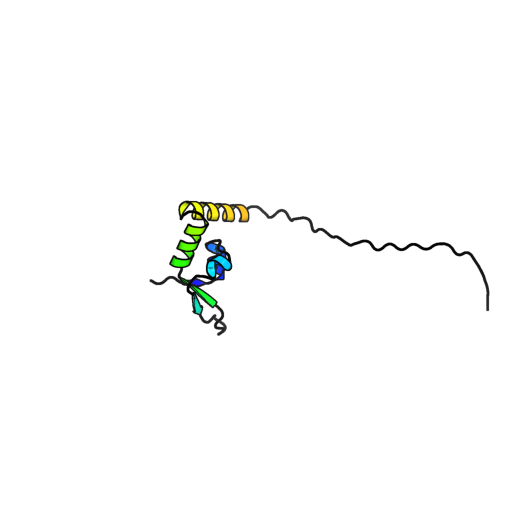.00 44.53 93 ASP A CA 1
ATOM 753 C C . ASP A 1 93 ? 34.982 53.879 18.694 1.00 44.53 93 ASP A C 1
ATOM 755 O O . ASP A 1 93 ? 35.864 53.096 18.359 1.00 44.53 93 ASP A O 1
ATOM 759 N N . GLY A 1 94 ? 35.025 55.166 18.325 1.00 49.78 94 GLY A N 1
ATOM 760 C CA . GLY A 1 94 ? 36.198 55.695 17.619 1.00 49.78 94 GLY A CA 1
ATOM 761 C C . GLY A 1 94 ? 36.035 57.056 16.954 1.00 49.78 94 GLY A C 1
ATOM 762 O O . GLY A 1 94 ? 35.850 57.174 15.751 1.00 49.78 94 GLY A O 1
ATOM 763 N N . LYS A 1 95 ? 36.143 58.088 17.776 1.00 49.78 95 LYS A N 1
ATOM 764 C CA . LYS A 1 95 ? 36.255 59.523 17.500 1.00 49.78 95 LYS A CA 1
ATOM 765 C C . LYS A 1 95 ? 37.442 59.911 16.571 1.00 49.78 95 LYS A C 1
ATOM 767 O O . LYS A 1 95 ? 38.575 59.585 16.888 1.00 49.78 95 LYS A O 1
ATOM 772 N N . HIS A 1 96 ? 37.160 60.774 15.580 1.00 42.16 96 HIS A N 1
ATOM 773 C CA . HIS A 1 96 ? 37.947 61.961 15.150 1.00 42.16 96 HIS A CA 1
ATOM 774 C C . HIS A 1 96 ? 39.200 61.849 14.235 1.00 42.16 96 HIS A C 1
ATOM 776 O O . HIS A 1 96 ? 39.958 60.890 14.284 1.00 42.16 96 HIS A O 1
ATOM 782 N N . LEU A 1 97 ? 39.420 62.980 13.525 1.00 47.66 97 LEU A N 1
ATOM 783 C CA . LEU A 1 97 ? 40.522 63.449 12.652 1.00 47.66 97 LEU A CA 1
ATOM 784 C C . LEU A 1 97 ? 40.463 63.024 11.174 1.00 47.66 97 LEU A C 1
ATOM 786 O O . LEU A 1 97 ? 40.218 61.866 10.883 1.00 47.66 97 LEU A O 1
ATOM 790 N N . SER A 1 98 ? 40.803 63.830 10.163 1.00 49.59 98 SER A N 1
ATOM 791 C CA . SER A 1 98 ? 40.970 65.277 9.906 1.00 49.59 98 SER A CA 1
ATOM 792 C C . SER A 1 98 ? 41.723 65.350 8.563 1.00 49.59 98 SER A C 1
ATOM 794 O O . SER A 1 98 ? 42.712 64.640 8.459 1.00 49.59 98 SER A O 1
ATOM 796 N N . MET A 1 99 ? 41.287 66.225 7.638 1.00 46.56 99 MET A N 1
ATOM 797 C CA . MET A 1 99 ? 42.022 66.938 6.553 1.00 46.56 99 MET A CA 1
ATOM 798 C C . MET A 1 99 ? 42.986 66.143 5.631 1.00 46.56 99 MET A C 1
ATOM 800 O O . MET A 1 99 ? 43.701 65.257 6.056 1.00 46.56 99 MET A O 1
ATOM 804 N N . GLY A 1 100 ? 43.132 66.422 4.340 1.00 50.97 100 GLY A N 1
ATOM 805 C CA . GLY A 1 100 ? 42.776 67.570 3.519 1.00 50.97 100 GLY A CA 1
ATOM 806 C C . GLY A 1 100 ? 43.320 67.349 2.099 1.00 50.97 100 GLY A C 1
ATOM 807 O O . GLY A 1 100 ? 43.812 66.263 1.785 1.00 50.97 100 GLY A O 1
ATOM 808 N N . SER A 1 101 ? 43.150 68.383 1.279 1.00 49.31 101 SER A N 1
ATOM 809 C CA . SER A 1 101 ? 43.543 68.520 -0.128 1.00 49.31 101 SER A CA 1
ATOM 810 C C . SER A 1 101 ? 45.035 68.379 -0.416 1.00 49.31 101 SER A C 1
ATOM 812 O O . SER A 1 101 ? 45.843 68.642 0.502 1.00 49.31 101 SER A O 1
#

pLDDT: mean 78.17, std 19.56, range [42.16, 95.5]

Sequence (101 aa):
MQDYIAKGKAKTQYLLTDHDLLPLSYHKEQNDRGYNCMKMYRKWEVEQTAWQKYGGPVAFQAAKKEKRNAAKQPKSQSPKKKVKSSMSKAQTDGKHLSMGS

Organism: NCBI:txid231916

Foldseek 3Di:
DFDWDWPVCLCVQLVDDVVLCVVFDWAFDADPVRDRPTTITGPVSSNVSSQVVQVHDVSSVVVNVVVVVVVVPPPPDDDPPPDDDDDDDDDDDDDDDDDDD

Radius of gyration: 28.56 Å; chains: 1; bounding box: 57×82×42 Å

InterPro domains:
  IPR009061 Putative DNA-binding domain superfamily [SSF46955] (3-67)
  IPR037129 XPA domain superfamily [G3DSA:3.90.530.10] (1-68)